Protein AF-E8X0R4-F1 (afdb_monomer)

pLDDT: mean 85.16, std 13.21, range [36.69, 97.19]

Nearest PDB structures (foldseek):
  8gha-assembly1_D  TM=3.003E-01  e=9.509E+00  Saccharomyces cerevisiae

InterPro domains:
  IPR010064 Bacteriophage HK97-gp10, putative tail-component [PF04883] (16-101)

Organism: Granulicella tundricola (strain ATCC BAA-1859 / DSM 23138 / MP5ACTX9) (NCBI:txid1198114)

Solvent-accessible surface area (backbone atoms only — not comparable to full-atom values): 9506 Å² total; per-residue (Å²): 143,84,88,82,82,78,84,82,75,88,47,73,67,54,54,49,54,55,47,71,70,43,54,71,70,55,45,53,50,24,50,50,52,7,46,48,50,16,39,53,51,36,40,49,40,24,34,74,50,39,74,65,67,61,96,80,68,70,99,62,66,73,51,46,58,35,73,34,51,39,79,46,81,44,78,54,87,99,50,82,67,50,69,46,69,43,58,32,86,85,42,36,66,59,52,52,36,33,45,66,20,44,76,40,61,52,72,50,77,64,42,76,41,98,84,74,47,66,46,61,66,36,47,77,76,50,70,46,72,57,56,60,22,58,67,54,15,47,66,75,30,45,65,62,25,53,50,39,24,52,55,40,30,54,53,39,45,52,57,54,57,61,73,74,110

Radius of gyration: 23.53 Å; Cα contacts (8 Å, |Δi|>4): 217; chains: 1; bounding box: 66×49×58 Å

Structure (mmCIF, N/CA/C/O backbone):
data_AF-E8X0R4-F1
#
_entry.id   AF-E8X0R4-F1
#
loop_
_atom_site.group_PDB
_atom_site.id
_atom_site.type_symbol
_atom_site.label_atom_id
_atom_site.label_alt_id
_atom_site.label_comp_id
_atom_site.label_asym_id
_atom_site.label_entity_id
_atom_site.label_seq_id
_atom_site.pdbx_PDB_ins_code
_atom_site.Cartn_x
_atom_site.Cartn_y
_atom_site.Cartn_z
_atom_site.occupancy
_atom_site.B_iso_or_equiv
_atom_site.auth_seq_id
_atom_site.auth_comp_id
_atom_site.auth_asym_id
_atom_site.auth_atom_id
_atom_site.pdbx_PDB_model_num
ATOM 1 N N . MET A 1 1 ? -18.631 -23.532 27.317 1.00 36.69 1 MET A N 1
ATOM 2 C CA . MET A 1 1 ? -17.829 -22.299 27.186 1.00 36.69 1 MET A CA 1
ATOM 3 C C . MET A 1 1 ? -18.384 -21.529 26.007 1.00 36.69 1 MET A C 1
ATOM 5 O O . MET A 1 1 ? -18.019 -21.816 24.877 1.00 36.69 1 MET A O 1
ATOM 9 N N . ALA A 1 2 ? -19.369 -20.677 26.265 1.00 47.16 2 ALA A N 1
ATOM 10 C CA . ALA A 1 2 ? -20.078 -19.923 25.246 1.00 47.16 2 ALA A CA 1
ATOM 11 C C . ALA A 1 2 ? -20.370 -18.542 25.823 1.00 47.16 2 ALA A C 1
ATOM 13 O O . ALA A 1 2 ? -21.361 -18.391 26.516 1.00 47.16 2 ALA A O 1
ATOM 14 N N . ASP A 1 3 ? -19.499 -17.580 25.530 1.00 40.72 3 ASP A N 1
ATOM 15 C CA . ASP A 1 3 ? -19.795 -16.151 25.668 1.00 40.72 3 ASP A CA 1
ATOM 16 C C . ASP A 1 3 ? -19.485 -15.490 24.319 1.00 40.72 3 ASP A C 1
ATOM 18 O O . ASP A 1 3 ? -18.586 -14.669 24.160 1.00 40.72 3 ASP A O 1
ATOM 22 N N . GLY A 1 4 ? -20.186 -15.962 23.286 1.00 45.00 4 GLY A N 1
ATOM 23 C CA . GLY A 1 4 ? -20.172 -15.368 21.954 1.00 45.00 4 GLY A CA 1
ATOM 24 C C . GLY A 1 4 ? -21.224 -14.272 21.885 1.00 45.00 4 GLY A C 1
ATOM 25 O O . GLY A 1 4 ? -22.319 -14.509 21.384 1.00 45.00 4 GLY A O 1
ATOM 26 N N . PHE A 1 5 ? -20.918 -13.092 22.421 1.00 45.09 5 PHE A N 1
ATOM 27 C CA . PHE A 1 5 ? -21.797 -11.933 22.284 1.00 45.09 5 PHE A CA 1
ATOM 28 C C . PHE A 1 5 ? -21.710 -11.413 20.840 1.00 45.09 5 PHE A C 1
ATOM 30 O O . PHE A 1 5 ? -20.703 -10.831 20.439 1.00 45.09 5 PHE A O 1
ATOM 37 N N . SER A 1 6 ? -22.745 -11.661 20.034 1.00 46.44 6 SER A N 1
ATOM 38 C CA . SER A 1 6 ? -22.862 -11.129 18.674 1.00 46.44 6 SER A CA 1
ATOM 39 C C . SER A 1 6 ? -23.653 -9.820 18.703 1.00 46.44 6 SER A C 1
ATOM 41 O O . SER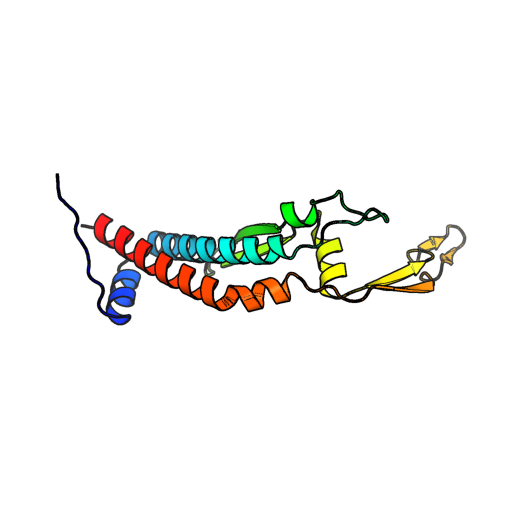 A 1 6 ? -24.872 -9.831 18.875 1.00 46.44 6 SER A O 1
ATOM 43 N N . ALA A 1 7 ? -22.976 -8.683 18.541 1.00 50.62 7 ALA A N 1
ATOM 44 C CA . ALA A 1 7 ? -23.648 -7.416 18.270 1.00 50.62 7 ALA A CA 1
ATOM 45 C C . ALA A 1 7 ? -24.054 -7.386 16.788 1.00 50.62 7 ALA A C 1
ATOM 47 O O . ALA A 1 7 ? -23.233 -7.107 15.914 1.00 50.62 7 ALA A O 1
ATOM 48 N N . ASP A 1 8 ? -25.310 -7.736 16.521 1.00 51.88 8 ASP A N 1
ATOM 49 C CA . ASP A 1 8 ? -25.917 -7.708 15.191 1.00 51.88 8 ASP A CA 1
ATOM 50 C C . ASP A 1 8 ? -26.168 -6.244 14.794 1.00 51.88 8 ASP A C 1
ATOM 52 O O . ASP A 1 8 ? -27.103 -5.610 15.281 1.00 51.88 8 ASP A O 1
ATOM 56 N N . ILE A 1 9 ? -25.267 -5.677 13.990 1.00 56.34 9 ILE A N 1
ATOM 57 C CA . ILE A 1 9 ? -25.360 -4.295 13.510 1.00 56.34 9 ILE A CA 1
ATOM 58 C C . ILE A 1 9 ? -26.260 -4.288 12.276 1.00 56.34 9 ILE A C 1
ATOM 60 O O . ILE A 1 9 ? -25.887 -4.803 11.223 1.00 56.34 9 ILE A O 1
ATOM 64 N N . LYS A 1 10 ? -27.435 -3.672 12.392 1.00 63.91 10 LYS A N 1
ATOM 65 C CA . LYS A 1 10 ? -28.476 -3.668 11.354 1.00 63.91 10 LYS A CA 1
ATOM 66 C C . LYS A 1 10 ? -28.415 -2.444 10.440 1.00 63.91 10 LYS A C 1
ATOM 68 O O . LYS A 1 10 ? -29.135 -2.396 9.444 1.00 63.91 10 LYS A O 1
ATOM 73 N N . GLY A 1 11 ? -27.550 -1.464 10.726 1.00 74.69 11 GLY A N 1
ATOM 74 C CA . GLY A 1 11 ? -27.408 -0.287 9.868 1.00 74.69 11 GLY A CA 1
ATOM 75 C C . GLY A 1 11 ? -26.186 0.598 10.120 1.00 74.69 11 GLY A C 1
ATOM 76 O O . GLY A 1 11 ? -25.554 0.568 11.173 1.00 74.69 11 GLY A O 1
ATOM 77 N N . ILE A 1 12 ? -25.889 1.458 9.138 1.00 79.94 12 ILE A N 1
ATOM 78 C CA . ILE A 1 12 ? -24.764 2.419 9.151 1.00 79.94 12 ILE A CA 1
ATOM 79 C C . ILE A 1 12 ? -24.826 3.365 10.364 1.00 79.94 12 ILE A C 1
ATOM 81 O O . ILE A 1 12 ? -23.792 3.748 10.910 1.00 79.94 12 ILE A O 1
ATOM 85 N N . ALA A 1 13 ? -26.033 3.724 10.813 1.00 83.56 13 ALA A N 1
ATOM 86 C CA . ALA A 1 13 ? -26.230 4.592 11.973 1.00 83.56 13 ALA A CA 1
ATOM 87 C C . ALA A 1 13 ? -25.686 3.973 13.274 1.00 83.56 13 ALA A C 1
ATOM 89 O O . ALA A 1 13 ? -25.086 4.676 14.083 1.00 83.56 13 ALA A O 1
ATOM 90 N N . GLU A 1 14 ? -25.838 2.659 13.448 1.00 82.19 14 GLU A N 1
ATOM 91 C CA . GLU A 1 14 ? -25.354 1.936 14.629 1.00 82.19 14 GLU A CA 1
ATOM 92 C C . GLU A 1 14 ? -23.825 1.822 14.621 1.00 82.19 14 GLU A C 1
ATOM 94 O O . GLU A 1 14 ? -23.189 2.075 15.643 1.00 82.19 14 GLU A O 1
ATOM 99 N N . VAL A 1 15 ? -23.217 1.545 13.457 1.00 83.56 15 VAL A N 1
ATOM 100 C CA . VAL A 1 15 ? -21.747 1.560 13.295 1.00 83.56 15 VAL A CA 1
ATOM 101 C C . VAL A 1 15 ? -21.181 2.922 13.679 1.00 83.56 15 VAL A C 1
ATOM 103 O O . VAL A 1 15 ? -20.191 3.001 14.404 1.00 83.56 15 VAL A O 1
ATOM 106 N N . LYS A 1 16 ? -21.819 4.000 13.208 1.00 88.12 16 LYS A N 1
ATOM 107 C CA . LYS A 1 16 ? -21.401 5.369 13.506 1.00 88.12 16 LYS A CA 1
ATOM 108 C C . LYS A 1 16 ? -21.481 5.665 15.004 1.00 88.12 16 LYS A C 1
ATOM 110 O O . LYS A 1 16 ? -20.513 6.172 15.561 1.00 88.12 16 LYS A O 1
ATOM 115 N N . ALA A 1 17 ? -22.588 5.313 15.657 1.00 87.00 17 ALA A N 1
ATOM 116 C CA . ALA A 1 17 ? -22.750 5.522 17.094 1.00 87.00 17 ALA A CA 1
ATOM 117 C C . ALA A 1 17 ? -21.707 4.738 17.911 1.00 87.00 17 ALA A C 1
ATOM 119 O O . ALA A 1 17 ? -21.111 5.282 18.840 1.00 87.00 17 ALA A O 1
ATOM 120 N N . LEU A 1 18 ? -21.434 3.482 17.536 1.00 86.31 18 LEU A N 1
ATOM 121 C CA . LEU A 1 18 ? -20.388 2.679 18.170 1.00 86.31 18 LEU A CA 1
ATOM 122 C C . LEU A 1 18 ? -19.005 3.296 17.968 1.00 86.31 18 LEU A C 1
ATOM 124 O O . LEU A 1 18 ? -18.232 3.360 18.918 1.00 86.31 18 LEU A O 1
ATOM 128 N N . PHE A 1 19 ? -18.710 3.783 16.763 1.00 88.94 19 PHE A N 1
ATOM 129 C CA . PHE A 1 19 ? -17.447 4.444 16.452 1.00 88.94 19 PHE A CA 1
ATOM 130 C C . PHE A 1 19 ? -17.247 5.730 17.266 1.00 88.94 19 PHE A C 1
ATOM 132 O O . PHE A 1 19 ? -16.176 5.932 17.832 1.00 88.94 19 PHE A O 1
ATOM 139 N N . GLU A 1 20 ? -18.278 6.570 17.380 1.00 90.25 20 GLU A N 1
ATOM 140 C CA . GLU A 1 20 ? -18.244 7.809 18.173 1.00 90.25 20 GLU A CA 1
ATOM 141 C C . GLU A 1 20 ? -18.112 7.545 19.684 1.00 90.25 20 GLU A C 1
ATOM 143 O O . GLU A 1 20 ? -17.591 8.384 20.417 1.00 90.25 20 GLU A O 1
ATOM 148 N N . ALA A 1 21 ? -18.531 6.368 20.157 1.00 90.25 21 ALA A N 1
ATOM 149 C CA . ALA A 1 21 ? -18.382 5.954 21.551 1.00 90.25 21 ALA A CA 1
ATOM 150 C C . ALA A 1 21 ? -16.976 5.415 21.903 1.00 90.25 21 ALA A C 1
ATOM 152 O O . ALA A 1 21 ? -16.682 5.199 23.092 1.00 90.25 21 ALA A O 1
ATOM 153 N N . LEU A 1 22 ? -16.114 5.168 20.909 1.00 89.69 22 LEU A N 1
ATOM 154 C CA . LEU A 1 22 ? -14.738 4.708 21.116 1.00 89.69 22 LEU A CA 1
ATOM 155 C C . LEU A 1 22 ? -13.833 5.842 21.604 1.00 89.69 22 LEU A C 1
ATOM 157 O O . LEU A 1 22 ? -14.036 7.016 21.300 1.00 89.69 22 LEU A O 1
ATOM 161 N N . SER A 1 23 ? -12.771 5.489 22.332 1.00 90.25 23 SER A N 1
ATOM 162 C CA . SER A 1 23 ? -11.696 6.455 22.569 1.00 90.25 23 SER A CA 1
ATOM 163 C C . SER A 1 23 ? -10.983 6.791 21.253 1.00 90.25 23 SER A C 1
ATOM 165 O O . SER A 1 23 ? -10.874 5.947 20.362 1.00 90.25 23 SER A O 1
ATOM 167 N N . THR A 1 24 ? -10.407 7.993 21.143 1.00 88.50 24 THR A N 1
ATOM 168 C CA . THR A 1 24 ? -9.651 8.421 19.948 1.00 88.50 24 THR A CA 1
ATOM 169 C C . THR A 1 24 ? -8.587 7.396 19.543 1.00 88.50 24 THR A C 1
ATOM 171 O O . THR A 1 24 ? -8.434 7.071 18.371 1.00 88.50 24 THR A O 1
ATOM 174 N N . LYS A 1 25 ? -7.901 6.805 20.529 1.00 88.62 25 LYS A N 1
ATOM 175 C CA . LYS A 1 25 ? -6.875 5.781 20.300 1.00 88.62 25 LYS A CA 1
ATOM 176 C C . LYS A 1 25 ? -7.450 4.486 19.716 1.00 88.62 25 LYS A C 1
ATOM 178 O O . LYS A 1 25 ? -6.785 3.832 18.916 1.00 88.62 25 LYS A O 1
ATOM 183 N N . GLU A 1 26 ? -8.634 4.064 20.146 1.00 90.56 26 GLU A N 1
ATOM 184 C CA . GLU A 1 26 ? -9.293 2.859 19.628 1.00 90.56 26 GLU A CA 1
ATOM 185 C C . GLU A 1 26 ? -9.833 3.088 18.221 1.00 90.56 26 GLU A C 1
ATOM 187 O O . GLU A 1 26 ? -9.584 2.261 17.345 1.00 90.56 26 GLU A O 1
ATOM 192 N N . ALA A 1 27 ? -10.467 4.239 17.992 1.00 89.56 27 ALA A N 1
ATOM 193 C CA . ALA A 1 27 ? -10.929 4.671 16.679 1.00 89.56 27 ALA A CA 1
ATOM 194 C C . ALA A 1 27 ? -9.778 4.717 15.657 1.00 89.56 27 ALA A C 1
ATOM 196 O O . ALA A 1 27 ? -9.871 4.104 14.592 1.00 89.56 27 ALA A O 1
ATOM 197 N N . ASP A 1 28 ? -8.647 5.338 16.010 1.00 90.44 28 ASP A N 1
ATOM 198 C CA . ASP A 1 28 ? -7.458 5.396 15.150 1.00 90.44 28 ASP A CA 1
ATOM 199 C C . ASP A 1 28 ? -6.892 4.005 14.841 1.00 90.44 28 ASP A C 1
ATOM 201 O O . ASP A 1 28 ? -6.469 3.726 13.717 1.00 90.44 28 ASP A O 1
ATOM 205 N N . ASN A 1 29 ? -6.875 3.106 15.828 1.00 91.25 29 ASN A N 1
ATOM 206 C CA . ASN A 1 29 ? -6.407 1.738 15.619 1.00 91.25 29 ASN A CA 1
ATOM 207 C C . ASN A 1 29 ? -7.356 0.936 14.719 1.00 91.25 29 ASN A C 1
ATOM 209 O O . ASN A 1 29 ? -6.868 0.169 13.887 1.00 91.25 29 ASN A O 1
ATOM 213 N N . ALA A 1 30 ? -8.672 1.117 14.857 1.00 92.38 30 ALA A N 1
ATOM 214 C CA . ALA A 1 30 ? -9.665 0.486 13.990 1.00 92.38 30 ALA A CA 1
ATOM 215 C C . ALA A 1 30 ? -9.513 0.971 12.540 1.00 92.38 30 ALA A C 1
ATOM 217 O O . ALA A 1 30 ? -9.373 0.147 11.635 1.00 92.38 30 ALA A O 1
ATOM 218 N N . ILE A 1 31 ? -9.408 2.292 12.332 1.00 92.62 31 ILE A N 1
ATOM 219 C CA . ILE A 1 31 ? -9.138 2.891 11.014 1.00 92.62 31 ILE A CA 1
ATOM 220 C C . ILE A 1 31 ? -7.856 2.312 10.419 1.00 92.62 31 ILE A C 1
ATOM 222 O O . ILE A 1 31 ? -7.843 1.863 9.278 1.00 92.62 31 ILE A O 1
ATOM 226 N N . LEU A 1 32 ? -6.765 2.283 11.182 1.00 93.44 32 LEU A N 1
ATOM 227 C CA . LEU A 1 32 ? -5.477 1.822 10.670 1.00 93.44 32 LEU A CA 1
ATOM 228 C C . LEU A 1 32 ? -5.466 0.357 10.263 1.00 93.44 32 LEU A C 1
ATOM 230 O O . LEU A 1 32 ? -4.822 0.004 9.277 1.00 93.44 32 LEU A O 1
ATOM 234 N N . LYS A 1 33 ? -6.149 -0.500 11.019 1.00 94.81 33 LYS A N 1
ATOM 235 C CA . LYS A 1 33 ? -6.282 -1.908 10.653 1.00 94.81 33 LYS A CA 1
ATOM 236 C C . LYS A 1 33 ? -7.125 -2.077 9.397 1.00 94.81 33 LYS A C 1
ATOM 238 O O . LYS A 1 33 ? -6.725 -2.841 8.525 1.00 94.81 33 LYS A O 1
ATOM 243 N N . ALA A 1 34 ? -8.219 -1.326 9.281 1.00 94.50 34 ALA A N 1
ATOM 244 C CA . ALA A 1 34 ? -9.056 -1.326 8.090 1.00 94.50 34 ALA A CA 1
ATOM 245 C C . ALA A 1 34 ? -8.285 -0.859 6.848 1.00 94.50 34 ALA A C 1
ATOM 247 O O . ALA A 1 34 ? -8.238 -1.569 5.847 1.00 94.50 34 ALA A O 1
ATOM 248 N N . LEU A 1 35 ? -7.584 0.276 6.942 1.00 95.44 35 LEU A N 1
ATOM 249 C CA . LEU A 1 35 ? -6.737 0.788 5.864 1.00 95.44 35 LEU A CA 1
ATOM 250 C C . LEU A 1 35 ? -5.618 -0.190 5.497 1.00 95.44 35 LEU A C 1
ATOM 252 O O . LEU A 1 35 ? -5.328 -0.374 4.320 1.00 95.44 35 LEU A O 1
ATOM 256 N N . LYS A 1 36 ? -4.998 -0.845 6.486 1.00 96.31 36 LYS A N 1
ATOM 257 C CA . LYS A 1 36 ? -3.963 -1.852 6.232 1.00 96.31 36 LYS A CA 1
ATOM 258 C C . LYS A 1 36 ? -4.526 -3.072 5.500 1.00 96.31 36 LYS A C 1
ATOM 260 O O . LYS A 1 36 ? -3.842 -3.591 4.628 1.00 96.31 36 LYS A O 1
ATOM 265 N N . ALA A 1 37 ? -5.739 -3.517 5.826 1.00 96.00 37 ALA A N 1
ATOM 266 C CA . ALA A 1 37 ? -6.381 -4.634 5.134 1.00 96.00 37 ALA A CA 1
ATOM 267 C C . ALA A 1 37 ? -6.606 -4.320 3.647 1.00 96.00 37 ALA A C 1
ATOM 269 O O . ALA A 1 37 ? -6.192 -5.102 2.796 1.00 96.00 37 ALA A O 1
ATOM 270 N N . GLY A 1 38 ? -7.158 -3.142 3.336 1.00 95.81 38 GLY A N 1
ATOM 271 C CA . GLY A 1 38 ? -7.294 -2.679 1.951 1.00 95.81 38 GLY A CA 1
ATOM 272 C C . GLY A 1 38 ? -5.944 -2.539 1.241 1.00 95.81 38 GLY A C 1
ATOM 273 O O . GLY A 1 38 ? -5.758 -3.051 0.142 1.00 95.81 38 GLY A O 1
ATOM 274 N N . ALA A 1 39 ? -4.958 -1.937 1.907 1.00 96.31 39 ALA A N 1
ATOM 275 C CA . ALA A 1 39 ? -3.628 -1.734 1.341 1.00 96.31 39 ALA A CA 1
ATOM 276 C C . ALA A 1 39 ? -2.897 -3.042 0.989 1.00 96.31 39 ALA A C 1
ATOM 278 O O . ALA A 1 39 ? -2.108 -3.053 0.051 1.00 96.31 39 ALA A O 1
ATOM 279 N N . LEU A 1 40 ? -3.147 -4.145 1.705 1.00 97.19 40 LEU A N 1
ATOM 280 C CA . LEU A 1 40 ? -2.576 -5.456 1.364 1.00 97.19 40 LEU A CA 1
ATOM 281 C C . LEU A 1 40 ? -3.163 -6.026 0.064 1.00 97.19 40 LEU A C 1
ATOM 283 O O . LEU A 1 40 ? -2.442 -6.664 -0.700 1.00 97.19 40 LEU A O 1
ATOM 287 N N . ILE A 1 41 ? -4.447 -5.780 -0.205 1.00 97.19 41 ILE A N 1
ATOM 288 C CA . ILE A 1 41 ? -5.099 -6.192 -1.457 1.00 97.19 41 ILE A CA 1
ATOM 289 C C . ILE A 1 41 ? -4.532 -5.385 -2.623 1.00 97.19 41 ILE A C 1
ATOM 291 O O . ILE A 1 41 ? -4.129 -5.954 -3.635 1.00 97.19 41 ILE A O 1
ATOM 295 N N . GLU A 1 42 ? -4.441 -4.066 -2.459 1.00 96.44 42 GLU A N 1
ATOM 296 C CA . GLU A 1 42 ? -3.865 -3.178 -3.470 1.00 96.44 42 GLU A CA 1
ATOM 297 C C . GLU A 1 42 ? -2.383 -3.506 -3.722 1.00 96.44 42 GLU A C 1
ATOM 299 O O . GLU A 1 42 ? -1.949 -3.601 -4.870 1.00 96.44 42 GLU A O 1
ATOM 304 N N . GLN A 1 43 ? -1.612 -3.777 -2.662 1.00 96.94 43 GLN A N 1
ATOM 305 C CA . GLN A 1 43 ? -0.227 -4.238 -2.766 1.00 96.94 43 GLN A CA 1
ATOM 306 C C . GLN A 1 43 ? -0.130 -5.511 -3.606 1.00 96.94 43 GLN A C 1
ATOM 308 O O . GLN A 1 43 ? 0.716 -5.573 -4.498 1.00 96.94 43 GLN A O 1
ATOM 313 N N . ALA A 1 44 ? -0.974 -6.513 -3.345 1.00 96.12 44 ALA A N 1
ATOM 314 C CA . ALA A 1 44 ? -0.985 -7.757 -4.108 1.00 96.12 44 ALA A CA 1
ATOM 315 C C . ALA A 1 44 ? -1.332 -7.502 -5.583 1.00 96.12 44 ALA A C 1
ATOM 317 O O . ALA A 1 44 ? -0.599 -7.938 -6.468 1.00 96.12 44 ALA A O 1
ATOM 318 N N . ALA A 1 45 ? -2.370 -6.705 -5.851 1.00 96.19 45 ALA A N 1
ATOM 319 C CA . ALA A 1 45 ? -2.800 -6.372 -7.206 1.00 96.19 45 ALA A CA 1
ATOM 320 C C . ALA A 1 45 ? -1.713 -5.648 -8.020 1.00 96.19 45 ALA A C 1
ATOM 322 O O . ALA A 1 45 ? -1.492 -5.983 -9.189 1.00 96.19 45 ALA A O 1
ATOM 323 N N . ILE A 1 46 ? -1.011 -4.689 -7.409 1.00 95.50 46 ILE A N 1
ATOM 324 C CA . ILE A 1 46 ? 0.123 -3.991 -8.032 1.00 95.50 46 ILE A CA 1
ATOM 325 C C . ILE A 1 46 ? 1.297 -4.956 -8.237 1.00 95.50 46 ILE A C 1
ATOM 327 O O . ILE A 1 46 ? 1.902 -4.978 -9.307 1.00 95.50 46 ILE A O 1
ATOM 331 N N . SER A 1 47 ? 1.615 -5.774 -7.231 1.00 94.88 47 SER A N 1
ATOM 332 C CA . SER A 1 47 ? 2.748 -6.708 -7.268 1.00 94.88 47 SER A CA 1
ATOM 333 C C . SER A 1 47 ? 2.570 -7.795 -8.326 1.00 94.88 47 SER A C 1
ATOM 335 O O . SER A 1 47 ? 3.539 -8.192 -8.967 1.00 94.88 47 SER A O 1
ATOM 337 N N . ASP A 1 48 ? 1.350 -8.277 -8.546 1.00 95.06 48 ASP A N 1
ATOM 338 C CA . ASP A 1 48 ? 1.073 -9.299 -9.558 1.00 95.06 48 ASP A CA 1
ATOM 339 C C . ASP A 1 48 ? 1.209 -8.788 -10.988 1.00 95.06 48 ASP A C 1
ATOM 341 O O . ASP A 1 48 ? 1.553 -9.560 -11.880 1.00 95.06 48 ASP A O 1
ATOM 345 N N . ARG A 1 49 ? 1.026 -7.482 -11.189 1.00 93.44 49 ARG A N 1
ATOM 346 C CA . ARG A 1 49 ? 1.218 -6.809 -12.481 1.00 93.44 49 ARG A CA 1
ATOM 347 C C . ARG A 1 49 ? 2.617 -6.233 -12.649 1.00 93.44 49 ARG A C 1
ATOM 349 O O . ARG A 1 49 ? 2.953 -5.773 -13.7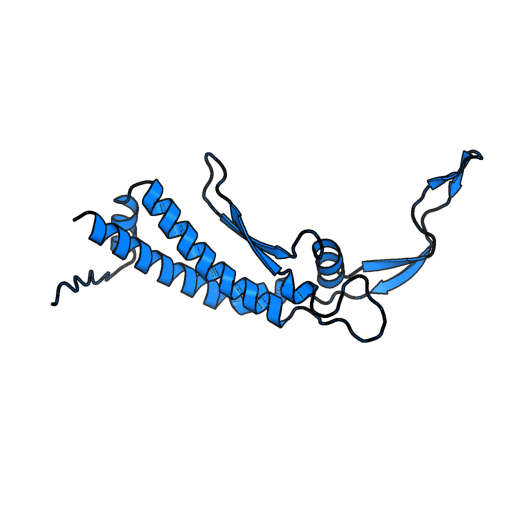37 1.00 93.44 49 ARG A O 1
ATOM 356 N N . ALA A 1 50 ? 3.424 -6.224 -11.589 1.00 92.06 50 ALA A N 1
ATOM 357 C CA . ALA A 1 50 ? 4.761 -5.665 -11.641 1.00 92.06 50 ALA A CA 1
ATOM 358 C C . ALA A 1 50 ? 5.592 -6.422 -12.693 1.00 92.06 50 ALA A C 1
ATOM 360 O O . ALA A 1 50 ? 5.743 -7.645 -12.591 1.00 92.06 50 ALA A O 1
ATOM 361 N N . PRO A 1 51 ? 6.145 -5.723 -13.699 1.00 88.12 51 PRO A N 1
ATOM 362 C CA . PRO A 1 51 ? 6.890 -6.375 -14.760 1.00 88.12 51 PRO A CA 1
ATOM 363 C C . PRO A 1 51 ? 8.140 -7.053 -14.201 1.00 88.12 51 PRO A C 1
ATOM 365 O O . PRO A 1 51 ? 8.877 -6.496 -13.379 1.00 88.12 51 PRO A O 1
ATOM 368 N N . VAL A 1 52 ? 8.386 -8.269 -14.682 1.00 85.31 52 VAL A N 1
ATOM 369 C CA . VAL A 1 52 ? 9.613 -9.012 -14.406 1.00 85.31 52 VAL A CA 1
ATOM 370 C C . VAL A 1 52 ? 10.622 -8.672 -15.491 1.00 85.31 52 VAL A C 1
ATOM 372 O O . VAL A 1 52 ? 10.288 -8.577 -16.670 1.00 85.31 52 VAL A O 1
ATOM 375 N N . LYS A 1 53 ? 11.865 -8.447 -15.073 1.00 78.62 53 LYS A N 1
ATOM 376 C CA . LYS A 1 53 ? 12.974 -8.161 -15.977 1.00 78.62 53 LYS A CA 1
ATOM 377 C C . LYS A 1 53 ? 13.138 -9.296 -16.993 1.00 78.62 53 LYS A C 1
ATOM 379 O O . LYS A 1 53 ? 13.247 -10.453 -16.599 1.00 78.62 53 LYS A O 1
ATOM 384 N N . ASP A 1 54 ? 13.211 -8.945 -18.274 1.00 67.06 54 ASP A N 1
ATOM 385 C CA . ASP A 1 54 ? 13.635 -9.869 -19.322 1.00 67.06 54 ASP A CA 1
ATOM 386 C C . ASP A 1 54 ? 15.174 -9.968 -19.380 1.00 67.06 54 ASP A C 1
ATOM 388 O O . ASP A 1 54 ? 15.911 -9.220 -18.732 1.00 67.06 54 ASP A O 1
ATOM 392 N N . THR A 1 55 ? 15.700 -10.927 -20.139 1.00 58.97 55 THR A N 1
ATOM 393 C CA . THR A 1 55 ? 17.147 -11.197 -20.239 1.00 58.97 55 THR A CA 1
ATOM 394 C C . THR A 1 55 ? 17.976 -10.028 -20.803 1.00 58.97 55 THR A C 1
ATOM 396 O O . THR A 1 55 ? 19.206 -10.099 -20.835 1.00 58.97 55 THR A O 1
ATOM 399 N N . THR A 1 56 ? 17.344 -8.935 -21.235 1.00 52.69 56 THR A N 1
ATOM 400 C CA . THR A 1 56 ? 17.932 -7.839 -22.016 1.00 52.69 56 THR A CA 1
ATOM 401 C C . THR A 1 56 ? 18.281 -6.626 -21.150 1.00 52.69 56 THR A C 1
ATOM 403 O O . THR A 1 56 ? 17.855 -5.500 -21.382 1.00 52.69 56 THR A O 1
ATOM 406 N N . GLY A 1 57 ? 19.144 -6.831 -20.151 1.00 58.78 57 GLY A N 1
ATOM 407 C CA . GLY A 1 57 ? 19.623 -5.738 -19.298 1.00 58.78 57 GLY A CA 1
ATOM 408 C C . GLY A 1 57 ? 18.524 -5.108 -18.425 1.00 58.78 57 GLY A C 1
ATOM 409 O O . GLY A 1 57 ? 17.361 -5.480 -18.459 1.00 58.78 57 GLY A O 1
ATOM 410 N N . GLY A 1 58 ? 18.911 -4.210 -17.521 1.00 67.38 58 GLY A N 1
ATOM 411 C CA . GLY A 1 58 ? 17.985 -3.575 -16.574 1.00 67.38 58 GLY A CA 1
ATOM 412 C C . GLY A 1 58 ? 18.675 -3.221 -15.263 1.00 67.38 58 GLY A C 1
ATOM 413 O O . GLY A 1 58 ? 19.536 -3.974 -14.806 1.00 67.38 58 GLY A O 1
ATOM 414 N N . LEU A 1 59 ? 18.304 -2.077 -14.680 1.00 76.56 59 LEU A N 1
ATOM 415 C CA . LEU A 1 59 ? 18.933 -1.518 -13.472 1.00 76.56 59 LEU A CA 1
ATOM 416 C C . LEU A 1 59 ? 18.651 -2.316 -12.197 1.00 76.56 59 LEU A C 1
ATOM 418 O O . LEU A 1 59 ? 19.389 -2.185 -11.224 1.00 76.56 59 LEU A O 1
ATOM 422 N N . LEU A 1 60 ? 17.584 -3.114 -12.202 1.00 85.56 60 LEU A N 1
ATOM 423 C CA . LEU A 1 60 ? 17.164 -3.915 -11.063 1.00 85.56 60 LEU A CA 1
ATOM 424 C C . LEU A 1 60 ? 17.467 -5.405 -11.290 1.00 85.56 60 LEU A C 1
ATOM 426 O O . LEU A 1 60 ? 17.486 -5.864 -12.441 1.00 85.56 60 LEU A O 1
ATOM 430 N N . PRO A 1 61 ? 17.699 -6.173 -10.211 1.00 87.50 61 PRO A 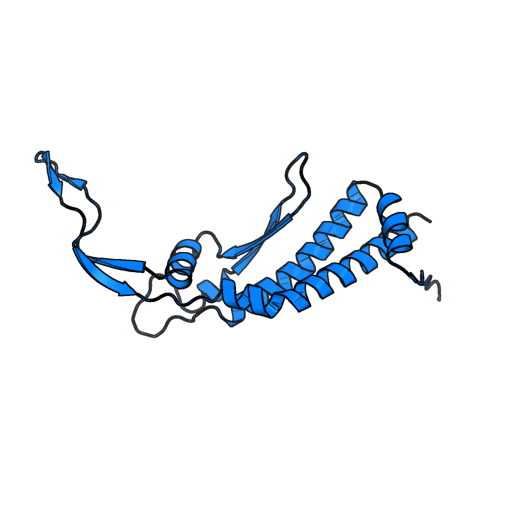N 1
ATOM 431 C CA . PRO A 1 61 ? 17.631 -7.629 -10.244 1.00 87.50 61 PRO A CA 1
ATOM 432 C C . PRO A 1 61 ? 16.244 -8.124 -10.668 1.00 87.50 61 PRO A C 1
ATOM 434 O O . PRO A 1 61 ? 15.246 -7.406 -10.564 1.00 87.50 61 PRO A O 1
ATOM 437 N N . GLU A 1 62 ? 16.182 -9.370 -11.127 1.00 88.69 62 GLU A N 1
ATOM 438 C CA . GLU A 1 62 ? 14.917 -10.039 -11.428 1.00 88.69 62 GLU A CA 1
ATOM 439 C C . GLU A 1 62 ? 14.006 -10.070 -10.190 1.00 88.69 62 GLU A C 1
ATOM 441 O O . GLU A 1 62 ? 14.471 -10.263 -9.067 1.00 88.69 62 GLU A O 1
ATOM 446 N N . GLY A 1 63 ? 12.712 -9.800 -10.381 1.00 88.12 63 GLY A N 1
ATOM 447 C CA . GLY A 1 63 ? 11.713 -9.792 -9.305 1.00 88.12 63 GLY A CA 1
ATOM 448 C C . GLY A 1 63 ? 11.834 -8.657 -8.277 1.00 88.12 63 GLY A C 1
ATOM 449 O O . GLY A 1 63 ? 10.924 -8.491 -7.468 1.00 88.12 63 GLY A O 1
ATOM 450 N N . ALA A 1 64 ? 12.890 -7.834 -8.312 1.00 91.19 64 ALA A N 1
ATOM 451 C CA . ALA A 1 64 ? 13.118 -6.798 -7.301 1.00 91.19 64 ALA A CA 1
ATOM 452 C C . ALA A 1 64 ? 11.976 -5.772 -7.227 1.00 91.19 64 ALA A C 1
ATOM 454 O O . ALA A 1 64 ? 11.601 -5.361 -6.137 1.00 91.19 64 ALA A O 1
ATOM 455 N N . LEU A 1 65 ? 11.392 -5.392 -8.369 1.00 90.75 65 LEU A N 1
ATOM 456 C CA . LEU A 1 65 ? 10.257 -4.465 -8.410 1.00 90.75 65 LEU A CA 1
ATOM 457 C C . LEU A 1 65 ? 9.012 -5.048 -7.729 1.00 90.75 65 LEU A C 1
ATOM 459 O O . LEU A 1 65 ? 8.376 -4.356 -6.943 1.00 90.75 65 LEU A O 1
ATOM 463 N N . LYS A 1 66 ? 8.702 -6.323 -7.996 1.00 92.69 66 LYS A N 1
ATOM 464 C CA . LYS A 1 66 ? 7.583 -7.039 -7.370 1.00 92.69 66 LYS A CA 1
ATOM 465 C C . LYS A 1 66 ? 7.778 -7.165 -5.857 1.00 92.69 66 LYS A C 1
ATOM 467 O O . LYS A 1 66 ? 6.836 -6.973 -5.100 1.00 92.69 66 LYS A O 1
ATOM 472 N N . ALA A 1 67 ? 8.999 -7.470 -5.420 1.00 92.44 67 ALA A N 1
ATOM 473 C CA . ALA A 1 67 ? 9.318 -7.655 -4.006 1.00 92.44 67 ALA A CA 1
ATOM 474 C C . ALA A 1 67 ? 9.349 -6.343 -3.197 1.00 92.44 67 ALA A C 1
ATOM 476 O O . ALA A 1 67 ? 9.162 -6.379 -1.985 1.00 92.44 67 ALA A O 1
ATOM 477 N N . ASP A 1 68 ? 9.589 -5.203 -3.850 1.00 94.25 68 ASP A N 1
ATOM 478 C CA . ASP A 1 68 ? 9.770 -3.893 -3.207 1.00 94.25 68 ASP A CA 1
ATOM 479 C C . ASP A 1 68 ? 8.494 -3.029 -3.239 1.00 94.25 68 ASP A C 1
ATOM 481 O O . ASP A 1 68 ? 8.563 -1.827 -3.002 1.00 94.25 68 ASP A O 1
ATOM 485 N N . ILE A 1 69 ? 7.314 -3.586 -3.544 1.00 94.94 69 ILE A N 1
ATOM 486 C CA . ILE A 1 69 ? 6.043 -2.873 -3.336 1.00 94.94 69 ILE A CA 1
ATOM 487 C C . ILE A 1 69 ? 5.701 -2.946 -1.850 1.00 94.94 69 ILE A C 1
ATOM 489 O O . ILE A 1 69 ? 5.443 -4.022 -1.316 1.00 94.94 69 ILE A O 1
ATOM 493 N N . GLU A 1 70 ? 5.691 -1.804 -1.168 1.00 95.56 70 GLU A N 1
ATOM 494 C CA . GLU A 1 70 ? 5.567 -1.723 0.286 1.00 95.56 70 GLU A CA 1
ATOM 495 C C . GLU A 1 70 ? 4.263 -1.043 0.714 1.00 95.56 70 GLU A C 1
ATOM 497 O O . GLU A 1 70 ? 3.811 -0.072 0.103 1.00 95.56 70 GLU A O 1
ATOM 502 N N . VAL A 1 71 ? 3.717 -1.495 1.846 1.00 96.38 71 VAL A N 1
ATOM 503 C CA . VAL A 1 71 ? 2.634 -0.814 2.567 1.00 96.38 71 VAL A CA 1
ATOM 504 C C . VAL A 1 71 ? 3.233 0.027 3.693 1.00 96.38 71 VAL A C 1
ATOM 506 O O . VAL A 1 71 ? 3.804 -0.505 4.647 1.00 96.38 71 VAL A O 1
ATOM 509 N N . LYS A 1 72 ? 3.077 1.350 3.615 1.00 94.38 72 LYS A N 1
ATOM 510 C CA . LYS A 1 72 ? 3.581 2.311 4.604 1.00 94.38 72 LYS A CA 1
ATOM 511 C C . LYS A 1 72 ? 2.436 2.915 5.397 1.00 94.38 72 LYS A C 1
ATOM 513 O O . LYS A 1 72 ? 1.505 3.488 4.845 1.00 94.38 72 LYS A O 1
ATOM 518 N N . VAL A 1 73 ? 2.517 2.795 6.718 1.00 94.12 73 VAL A N 1
ATOM 519 C CA . VAL A 1 73 ? 1.528 3.359 7.641 1.00 94.12 73 VAL A CA 1
ATOM 520 C C . VAL A 1 73 ? 2.027 4.700 8.163 1.00 94.12 73 VAL A C 1
ATOM 522 O O . VAL A 1 73 ? 3.118 4.785 8.727 1.00 94.12 73 VAL A O 1
ATOM 525 N N . HIS A 1 74 ? 1.205 5.736 8.035 1.00 92.56 74 HIS A N 1
ATOM 526 C CA . HIS A 1 74 ? 1.516 7.089 8.475 1.00 92.56 74 HIS A CA 1
ATOM 527 C C . HIS A 1 74 ? 0.580 7.522 9.608 1.00 92.56 74 HIS A C 1
ATOM 529 O O . HIS A 1 74 ? -0.642 7.460 9.489 1.00 92.56 74 HIS A O 1
ATOM 535 N N . ARG A 1 75 ? 1.172 7.997 10.712 1.00 90.69 75 ARG A N 1
ATOM 536 C CA . ARG A 1 75 ? 0.473 8.566 11.881 1.00 90.69 75 ARG A CA 1
ATOM 537 C C . ARG A 1 75 ? 0.941 10.003 12.147 1.00 90.69 75 ARG A C 1
ATOM 539 O O . ARG A 1 75 ? 1.637 10.248 13.132 1.00 90.69 75 ARG A O 1
ATOM 546 N N . PRO A 1 76 ? 0.677 10.941 11.226 1.00 88.12 76 PRO A N 1
ATOM 547 C CA . PRO A 1 76 ? 1.042 12.341 11.420 1.00 88.12 76 PRO A CA 1
ATOM 548 C C . PRO A 1 76 ? 0.345 12.938 12.653 1.00 88.12 76 PRO A C 1
ATOM 550 O O . PRO A 1 76 ? -0.839 12.709 12.879 1.00 88.12 76 PRO A O 1
ATOM 553 N N . SER A 1 77 ? 1.067 13.746 13.432 1.00 85.06 77 SER A N 1
ATOM 554 C CA . SER A 1 77 ? 0.473 14.478 14.558 1.00 85.06 77 SER A CA 1
ATOM 555 C C . SER A 1 77 ? -0.591 15.463 14.059 1.00 85.06 77 SER A C 1
ATOM 557 O O . SER A 1 77 ? -0.339 16.222 13.121 1.00 85.06 77 SER A O 1
ATOM 559 N N . GLY A 1 78 ? -1.780 15.438 14.667 1.00 78.56 78 GLY A N 1
ATOM 560 C CA . GLY A 1 78 ? -2.884 16.348 14.337 1.00 78.56 78 GLY A CA 1
ATOM 561 C C . GLY A 1 78 ? -3.546 16.112 12.973 1.00 78.56 78 GLY A C 1
ATOM 562 O O . GLY A 1 78 ? -4.258 16.987 12.488 1.00 78.56 78 GLY A O 1
ATOM 563 N N . ARG A 1 79 ? -3.310 14.964 12.328 1.00 80.62 79 ARG A N 1
ATOM 564 C CA . ARG A 1 79 ? -3.945 14.584 11.057 1.00 80.62 79 ARG A CA 1
ATOM 565 C C . ARG A 1 79 ? -4.422 13.136 11.118 1.00 80.62 79 ARG A C 1
ATOM 567 O O . ARG A 1 79 ? -3.856 12.327 11.847 1.00 80.62 79 ARG A O 1
ATOM 574 N N . THR A 1 80 ? -5.433 12.811 10.316 1.00 83.81 80 THR A N 1
ATOM 575 C CA . THR A 1 80 ? -5.966 11.449 10.215 1.00 83.81 80 THR A CA 1
ATOM 576 C C . THR A 1 80 ? -4.872 10.480 9.757 1.00 83.81 80 THR A C 1
ATOM 578 O O . THR A 1 80 ? -4.125 10.806 8.823 1.00 83.81 80 THR A O 1
ATOM 581 N N . PRO A 1 81 ? -4.746 9.301 10.392 1.00 88.38 81 PRO A N 1
ATOM 582 C CA . PRO A 1 81 ? -3.824 8.282 9.9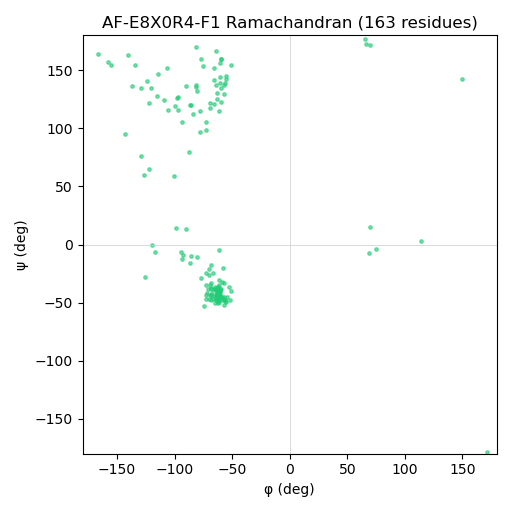25 1.00 88.38 81 PRO A CA 1
ATOM 583 C C . PRO A 1 81 ? -4.173 7.843 8.500 1.00 88.38 81 PRO A C 1
ATOM 585 O O . PRO A 1 81 ? -5.343 7.748 8.135 1.00 88.38 81 PRO A O 1
ATOM 588 N N . TYR A 1 82 ? -3.152 7.552 7.701 1.00 91.62 82 TYR A N 1
ATOM 589 C CA . TYR A 1 82 ? -3.322 7.069 6.334 1.00 91.62 82 TYR A CA 1
ATOM 590 C C . TYR A 1 82 ? -2.296 5.988 6.007 1.00 91.62 82 TYR A C 1
ATOM 592 O O . TYR A 1 82 ? -1.289 5.822 6.701 1.00 91.62 82 TYR A O 1
ATOM 600 N N . VAL A 1 83 ? -2.569 5.239 4.946 1.00 94.62 83 VAL A N 1
ATOM 601 C CA . VAL A 1 83 ? -1.696 4.181 4.443 1.00 94.62 83 VAL A CA 1
ATOM 602 C C . VAL A 1 83 ? -1.380 4.475 2.984 1.00 94.62 83 VAL A C 1
ATOM 604 O O . VAL A 1 83 ? -2.236 4.956 2.249 1.00 94.62 83 VAL A O 1
ATOM 607 N N . THR A 1 84 ? -0.142 4.228 2.583 1.00 94.62 84 THR A N 1
ATOM 608 C CA . THR A 1 84 ? 0.325 4.348 1.200 1.00 94.62 84 THR A CA 1
ATOM 609 C C . THR A 1 84 ? 0.842 3.003 0.727 1.00 94.62 84 THR A C 1
ATOM 611 O O . THR A 1 84 ? 1.600 2.337 1.432 1.00 94.62 84 THR A O 1
ATOM 614 N N . VAL A 1 85 ? 0.451 2.628 -0.487 1.00 95.81 85 VAL A N 1
ATOM 615 C CA . VAL A 1 85 ? 1.016 1.494 -1.214 1.00 95.81 85 VAL A CA 1
ATOM 616 C C . VAL A 1 85 ? 1.908 2.068 -2.299 1.00 95.81 85 VAL A C 1
ATOM 618 O O . VAL A 1 85 ? 1.451 2.822 -3.155 1.00 95.81 85 VAL A O 1
ATOM 621 N N . ALA A 1 86 ? 3.207 1.807 -2.212 1.00 93.81 86 ALA A N 1
ATOM 622 C CA . ALA A 1 86 ? 4.161 2.378 -3.150 1.00 93.81 86 ALA A CA 1
ATOM 623 C C . ALA A 1 86 ? 5.424 1.520 -3.259 1.00 93.81 86 ALA A C 1
ATOM 625 O O . ALA A 1 86 ? 5.802 0.861 -2.288 1.00 93.81 86 ALA A O 1
ATOM 626 N N . PRO A 1 87 ? 6.135 1.595 -4.395 1.00 94.44 87 PRO A N 1
ATOM 627 C CA . PRO A 1 87 ? 7.477 1.046 -4.499 1.00 94.44 87 PRO A CA 1
ATOM 628 C C . PRO A 1 87 ? 8.408 1.622 -3.423 1.00 94.44 87 PRO A C 1
ATOM 630 O O . PRO A 1 87 ? 8.331 2.804 -3.053 1.00 94.44 87 PRO A O 1
ATOM 633 N N . GLY A 1 88 ? 9.319 0.791 -2.936 1.00 92.38 88 GLY A N 1
ATOM 634 C CA . GLY A 1 88 ? 10.374 1.164 -2.017 1.00 92.38 88 GLY A CA 1
ATOM 635 C C . GLY A 1 88 ? 11.350 2.155 -2.645 1.00 92.38 88 GLY A C 1
ATOM 636 O O . GLY A 1 88 ? 11.373 2.415 -3.851 1.00 92.38 88 GLY A O 1
ATOM 637 N N . LYS A 1 89 ? 12.190 2.766 -1.803 1.00 91.69 89 LYS A N 1
ATOM 638 C CA . LYS A 1 89 ? 13.126 3.818 -2.244 1.00 91.69 89 LYS A CA 1
ATOM 639 C C . LYS A 1 89 ? 14.077 3.318 -3.338 1.00 91.69 89 LYS A C 1
ATOM 641 O O . LYS A 1 89 ? 14.488 4.102 -4.193 1.00 91.69 89 LYS A O 1
ATOM 646 N N . TYR A 1 90 ? 14.431 2.035 -3.288 1.00 89.06 90 TYR A N 1
ATOM 647 C CA . TYR A 1 90 ? 15.334 1.413 -4.243 1.00 89.06 90 TYR A CA 1
ATOM 648 C C . TYR A 1 90 ? 14.688 1.285 -5.625 1.00 89.06 90 TYR A C 1
ATOM 650 O O . TYR A 1 90 ? 15.301 1.695 -6.606 1.00 89.06 90 TYR A O 1
ATOM 658 N N . THR A 1 91 ? 13.444 0.813 -5.718 1.00 92.62 91 THR A N 1
ATOM 659 C CA . THR A 1 91 ? 12.784 0.563 -7.011 1.00 92.62 91 THR A CA 1
ATOM 660 C C . THR A 1 91 ? 11.933 1.724 -7.533 1.00 92.62 91 THR A C 1
ATOM 662 O O . THR A 1 91 ? 11.604 1.749 -8.719 1.00 92.62 91 THR A O 1
ATOM 665 N N . ALA A 1 92 ? 11.645 2.738 -6.707 1.00 92.50 92 ALA A N 1
ATOM 666 C CA . ALA A 1 92 ? 10.756 3.858 -7.042 1.00 92.50 92 ALA A CA 1
ATOM 667 C C . ALA A 1 92 ? 11.092 4.592 -8.348 1.00 92.50 92 ALA A C 1
ATOM 669 O O . ALA A 1 92 ? 10.193 5.026 -9.067 1.00 92.50 92 ALA A O 1
ATOM 670 N N . HIS A 1 93 ? 12.376 4.743 -8.676 1.00 90.06 93 HIS A N 1
ATOM 671 C CA . HIS A 1 93 ? 12.786 5.417 -9.907 1.00 90.06 93 HIS A CA 1
ATOM 672 C C . HIS A 1 93 ? 12.428 4.599 -11.157 1.00 90.06 93 HIS A C 1
ATOM 674 O O . HIS A 1 93 ? 11.888 5.161 -12.107 1.00 90.06 93 HIS A O 1
ATOM 680 N N . VAL A 1 94 ? 12.656 3.281 -11.129 1.00 90.62 94 VAL A N 1
ATOM 681 C CA . VAL A 1 94 ? 12.281 2.375 -12.225 1.00 90.62 94 VAL A CA 1
ATOM 682 C C . VAL A 1 94 ? 10.769 2.251 -12.322 1.00 90.62 94 VAL A C 1
ATOM 684 O O . VAL A 1 94 ? 10.229 2.370 -13.415 1.00 90.62 94 VAL A O 1
ATOM 687 N N . ALA A 1 95 ? 10.080 2.106 -11.189 1.00 92.19 95 ALA A N 1
ATOM 688 C CA . ALA A 1 95 ? 8.624 2.073 -11.154 1.00 92.19 95 ALA A CA 1
ATOM 689 C C . ALA A 1 95 ? 8.019 3.313 -11.826 1.00 92.19 95 ALA A C 1
ATOM 691 O O . ALA A 1 95 ? 7.143 3.191 -12.672 1.00 92.19 95 ALA A O 1
ATOM 692 N N . ARG A 1 96 ? 8.548 4.508 -11.526 1.00 92.38 96 ARG A N 1
ATOM 693 C CA . ARG A 1 96 ? 8.108 5.760 -12.154 1.00 92.38 96 ARG A CA 1
ATOM 694 C C . ARG A 1 96 ? 8.364 5.785 -13.662 1.00 92.38 96 ARG A C 1
ATOM 696 O O . ARG A 1 96 ? 7.535 6.291 -14.408 1.00 92.38 96 ARG A O 1
ATOM 703 N N . TRP A 1 97 ? 9.514 5.295 -14.111 1.00 91.06 97 TRP A N 1
ATOM 704 C CA . TRP A 1 97 ? 9.848 5.253 -15.536 1.00 91.06 97 TRP A CA 1
ATOM 705 C C . TRP A 1 97 ? 8.997 4.272 -16.328 1.00 91.06 97 TRP A C 1
ATOM 707 O O . TRP A 1 97 ? 8.734 4.525 -17.498 1.00 91.06 97 TRP A O 1
ATOM 717 N N . LEU A 1 98 ? 8.596 3.166 -15.707 1.00 91.19 98 LEU A N 1
ATOM 718 C CA . LEU A 1 98 ? 7.666 2.217 -16.302 1.00 91.19 98 LEU A CA 1
ATOM 719 C C . LEU A 1 98 ? 6.258 2.807 -16.311 1.00 91.19 98 LEU A C 1
ATOM 721 O O . LEU A 1 98 ? 5.623 2.835 -17.354 1.00 91.19 98 LEU A O 1
ATOM 725 N N . GLU A 1 99 ? 5.812 3.383 -15.197 1.00 93.00 99 GLU A N 1
ATOM 726 C CA . GLU A 1 99 ? 4.440 3.869 -15.047 1.00 93.00 99 GLU A CA 1
ATOM 727 C C . GLU A 1 99 ? 4.060 4.971 -16.046 1.00 93.00 99 GLU A C 1
ATOM 729 O O . GLU A 1 99 ? 2.912 5.001 -16.483 1.00 93.00 99 GLU A O 1
ATOM 734 N N . TYR A 1 100 ? 5.008 5.845 -16.404 1.00 93.69 100 TYR A N 1
ATOM 735 C CA . TYR A 1 100 ? 4.782 7.020 -17.263 1.00 93.69 100 TYR A CA 1
ATOM 736 C C . TYR A 1 100 ? 5.597 7.017 -18.564 1.00 93.69 100 TYR A C 1
ATOM 738 O O . TYR A 1 100 ? 5.542 7.975 -19.338 1.00 93.69 100 TYR A O 1
ATOM 746 N N . GLY A 1 101 ? 6.409 5.984 -18.790 1.00 90.88 101 GLY A N 1
ATOM 747 C CA . GLY A 1 101 ? 7.409 5.987 -19.851 1.00 90.88 101 GLY A CA 1
ATOM 748 C C . GLY A 1 101 ? 8.564 6.955 -19.567 1.00 90.88 101 GLY A C 1
ATOM 749 O O . GLY A 1 101 ? 8.569 7.742 -18.612 1.00 90.88 101 GLY A O 1
ATOM 750 N N . HIS A 1 102 ? 9.602 6.890 -20.398 1.00 88.50 102 HIS A N 1
ATOM 751 C CA . HIS A 1 102 ? 10.745 7.794 -20.285 1.00 88.50 102 HIS A CA 1
ATOM 752 C 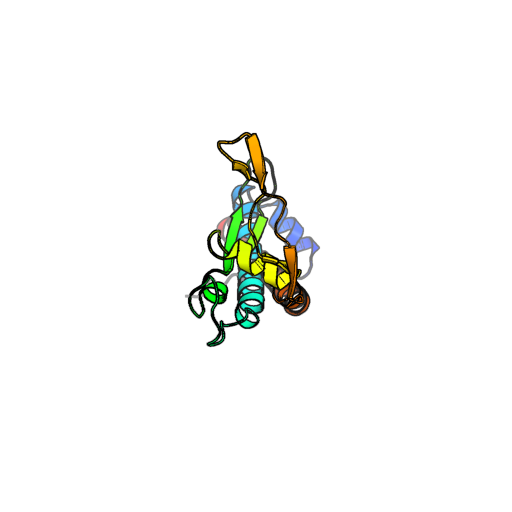C . HIS A 1 102 ? 11.531 7.913 -21.589 1.00 88.50 102 HIS A C 1
ATOM 754 O O . HIS A 1 102 ? 11.541 7.030 -22.443 1.00 88.50 102 HIS A O 1
ATOM 760 N N . ARG A 1 103 ? 12.251 9.028 -21.724 1.00 87.19 103 ARG A N 1
ATOM 761 C CA . ARG A 1 103 ? 13.173 9.259 -22.838 1.00 87.19 103 ARG A CA 1
ATOM 762 C C . ARG A 1 103 ? 14.505 8.563 -22.585 1.00 87.19 103 ARG A C 1
ATOM 764 O O . ARG A 1 103 ? 15.078 8.691 -21.503 1.00 87.19 103 ARG A O 1
ATOM 771 N N . LEU A 1 104 ? 15.036 7.902 -23.607 1.00 84.31 104 LEU A N 1
ATOM 772 C CA . LEU A 1 104 ? 16.400 7.387 -23.627 1.00 84.31 104 LEU A CA 1
ATOM 773 C C . LEU A 1 104 ? 17.329 8.490 -24.118 1.00 84.31 104 LEU A C 1
ATOM 775 O O . LEU A 1 104 ? 17.195 8.990 -25.234 1.00 84.31 104 LEU A O 1
ATOM 779 N N . VAL A 1 105 ? 18.294 8.871 -23.285 1.00 82.56 105 VAL A N 1
ATOM 780 C CA . VAL A 1 105 ? 19.219 9.968 -23.580 1.00 82.56 105 VAL A CA 1
ATOM 781 C C . VAL A 1 105 ? 20.654 9.454 -23.543 1.00 82.56 105 VAL A C 1
ATOM 783 O O . VAL A 1 105 ? 21.129 8.960 -22.521 1.00 82.56 105 VAL A O 1
ATOM 786 N N . ARG A 1 106 ? 21.384 9.605 -24.653 1.00 78.44 106 ARG A N 1
ATOM 787 C CA . ARG A 1 106 ? 22.806 9.259 -24.763 1.00 78.44 106 ARG A CA 1
ATOM 788 C C . ARG A 1 106 ? 23.650 10.516 -24.588 1.00 78.44 106 ARG A C 1
ATOM 790 O O . ARG A 1 106 ? 23.481 11.493 -25.309 1.00 78.44 106 ARG A O 1
ATOM 797 N N . GLY A 1 107 ? 24.599 10.489 -23.655 1.00 69.56 107 GLY A N 1
A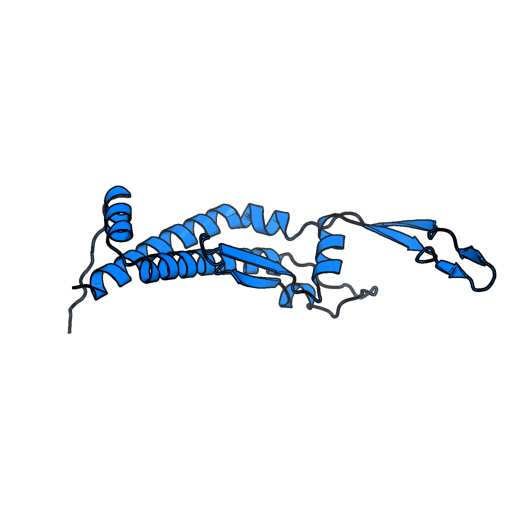TOM 798 C CA . GLY A 1 107 ? 25.552 11.591 -23.469 1.00 69.56 107 GLY A CA 1
ATOM 799 C C . GLY A 1 107 ? 25.455 12.356 -22.148 1.00 69.56 107 GLY A C 1
ATOM 800 O O . GLY A 1 107 ? 26.289 13.233 -21.944 1.00 69.56 107 GLY A O 1
ATOM 801 N N . GLY A 1 108 ? 24.577 11.959 -21.221 1.00 68.12 108 GLY A N 1
ATOM 802 C CA . GLY A 1 108 ? 24.634 12.333 -19.799 1.00 68.12 108 GLY A CA 1
ATOM 803 C C . GLY A 1 108 ? 24.441 13.819 -19.458 1.00 68.12 108 GLY A C 1
ATOM 804 O O . GLY A 1 108 ? 24.266 14.664 -20.331 1.00 68.12 108 GLY A O 1
ATOM 805 N N . TYR A 1 109 ? 24.438 14.096 -18.147 1.00 57.59 109 TYR A N 1
ATOM 806 C CA . TYR A 1 109 ? 24.143 15.400 -17.544 1.00 57.59 109 TYR A CA 1
ATOM 807 C C . TYR A 1 109 ? 25.025 16.530 -18.072 1.00 57.59 109 TYR A C 1
ATOM 809 O O . TYR A 1 109 ? 26.235 16.370 -18.259 1.00 57.59 109 TYR A O 1
ATOM 817 N N . SER A 1 110 ? 24.400 17.698 -18.214 1.00 64.38 110 SER A N 1
ATOM 818 C CA . SER A 1 110 ? 25.105 18.938 -18.497 1.00 64.38 110 SER A CA 1
ATOM 819 C C . SER A 1 110 ? 26.061 19.234 -17.341 1.00 64.38 110 SER A C 1
ATOM 821 O O . SER A 1 110 ? 25.632 19.405 -16.199 1.00 64.38 110 SER A O 1
ATOM 823 N N . ARG A 1 111 ? 27.368 19.212 -17.610 1.00 73.19 111 ARG A N 1
ATOM 824 C CA . ARG A 1 111 ? 28.411 19.471 -16.610 1.00 73.19 111 ARG A CA 1
ATOM 825 C C . ARG A 1 111 ? 29.370 20.513 -17.150 1.00 73.19 111 ARG A C 1
ATOM 827 O O . ARG A 1 111 ? 29.833 20.410 -18.288 1.00 73.19 111 ARG A O 1
ATOM 834 N N . MET A 1 112 ? 29.702 21.479 -16.301 1.00 75.88 112 MET A N 1
ATOM 835 C CA . MET A 1 112 ? 30.784 22.416 -16.561 1.00 75.88 112 MET A CA 1
ATOM 836 C C . MET A 1 112 ? 32.117 21.663 -16.476 1.00 75.88 112 MET A C 1
ATOM 838 O O . MET A 1 112 ? 32.451 21.056 -15.454 1.00 75.88 112 MET A O 1
ATOM 842 N N . LEU A 1 113 ? 32.844 21.625 -17.585 1.00 79.56 113 LEU A N 1
ATOM 843 C CA . LEU A 1 113 ? 34.167 21.020 -17.672 1.00 79.56 113 LEU A CA 1
ATOM 844 C C . LEU A 1 113 ? 35.204 21.961 -17.042 1.00 79.56 113 LEU A C 1
ATOM 846 O O . LEU A 1 113 ?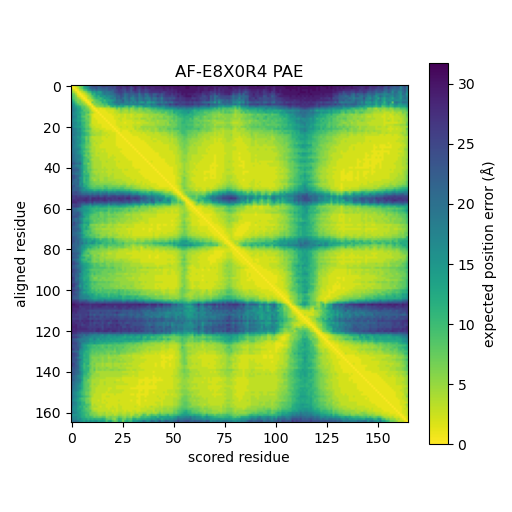 34.992 23.169 -16.949 1.00 79.56 113 LEU A O 1
ATOM 850 N N . LYS A 1 114 ? 36.371 21.424 -16.659 1.00 81.12 114 LYS A N 1
ATOM 851 C CA . LYS A 1 114 ? 37.477 22.214 -16.076 1.00 81.12 114 LYS A CA 1
ATOM 852 C C . LYS A 1 114 ? 37.968 23.356 -16.982 1.00 81.12 114 LYS A C 1
ATOM 854 O O . LYS A 1 114 ? 38.589 24.286 -16.494 1.00 81.12 114 LYS A O 1
ATOM 859 N N . ASN A 1 115 ? 37.687 23.291 -18.285 1.00 85.31 115 ASN A N 1
ATOM 860 C CA . ASN A 1 115 ? 38.033 24.316 -19.274 1.00 85.31 115 ASN A CA 1
ATOM 861 C C . ASN A 1 115 ? 36.939 25.389 -19.459 1.00 85.31 115 ASN A C 1
ATOM 863 O O . ASN A 1 115 ? 36.951 26.096 -20.463 1.00 85.31 115 ASN A O 1
ATOM 867 N N . GLY A 1 116 ? 35.952 25.457 -18.560 1.00 79.19 116 GLY A N 1
ATOM 868 C CA . GLY A 1 116 ? 34.845 26.415 -18.625 1.00 79.19 116 GLY A CA 1
ATOM 869 C C . GLY A 1 116 ? 33.779 26.098 -19.680 1.00 79.19 116 GLY A C 1
ATOM 870 O O . GLY A 1 116 ? 32.764 26.786 -19.733 1.00 79.19 116 GLY A O 1
ATOM 871 N N . LYS A 1 117 ? 33.953 25.051 -20.503 1.00 76.56 117 LYS A N 1
ATOM 872 C CA . LYS A 1 117 ? 32.945 24.633 -21.488 1.00 76.56 117 LYS A CA 1
ATOM 873 C C . LYS A 1 117 ? 31.863 23.785 -20.823 1.00 76.56 117 LYS A C 1
ATOM 875 O O . LYS A 1 117 ? 32.156 22.867 -20.057 1.00 76.56 117 LYS A O 1
ATOM 880 N N . THR A 1 118 ? 30.609 24.039 -21.167 1.00 73.62 118 THR A N 1
ATOM 881 C CA . THR A 1 118 ? 29.482 23.209 -20.732 1.00 73.62 118 THR A CA 1
ATOM 882 C C . THR A 1 118 ? 29.314 22.048 -21.704 1.00 73.62 118 THR A C 1
ATOM 884 O O . THR A 1 118 ? 29.100 22.256 -22.897 1.00 73.62 118 THR A O 1
ATOM 887 N N . ARG A 1 119 ? 29.417 20.809 -21.214 1.00 70.25 119 ARG A N 1
ATOM 888 C CA . ARG A 1 119 ? 28.982 19.639 -21.988 1.00 70.25 119 ARG A CA 1
ATOM 889 C C . ARG A 1 119 ? 27.467 19.739 -22.147 1.00 70.25 119 ARG A C 1
ATOM 891 O O . ARG A 1 119 ? 26.783 19.810 -21.136 1.00 70.25 119 ARG A O 1
ATOM 898 N N . GLY A 1 120 ? 26.967 19.792 -23.382 1.00 65.56 120 GLY A N 1
ATOM 899 C CA . GLY A 1 120 ? 25.535 19.945 -23.656 1.00 65.56 120 GLY A CA 1
ATOM 900 C C . GLY A 1 120 ? 24.691 18.805 -23.069 1.00 65.56 120 GLY A C 1
ATOM 901 O O . 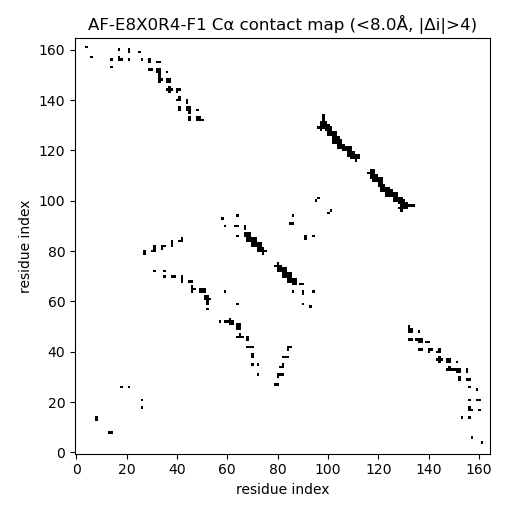GLY A 1 120 ? 25.234 17.731 -22.786 1.00 65.56 120 GLY A O 1
ATOM 902 N N . PRO A 1 121 ? 23.375 19.023 -22.877 1.00 67.50 121 PRO A N 1
ATOM 903 C CA . PRO A 1 121 ? 22.476 17.957 -22.454 1.00 67.50 121 PRO A CA 1
ATOM 904 C C . PRO A 1 121 ? 22.573 16.802 -23.454 1.00 67.50 121 PRO 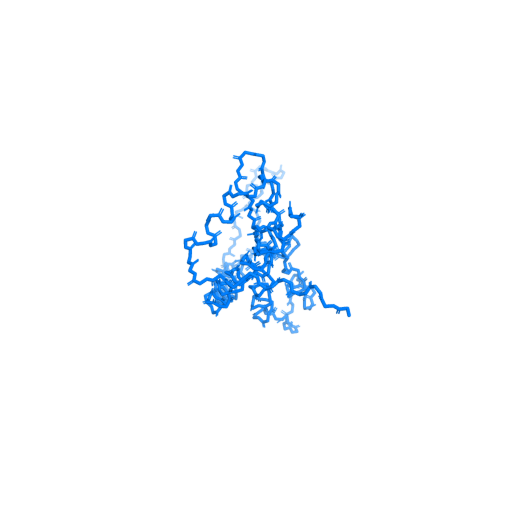A C 1
ATOM 906 O O . PRO A 1 121 ? 22.704 17.030 -24.658 1.00 67.50 121 PRO A O 1
ATOM 909 N N . GLY A 1 122 ? 22.579 15.563 -22.957 1.00 74.75 122 GLY A N 1
ATOM 910 C CA . GLY A 1 122 ? 22.651 14.389 -23.822 1.00 74.75 122 GLY A CA 1
ATOM 911 C C . GLY A 1 122 ? 21.603 14.414 -24.945 1.00 74.75 122 GLY A C 1
ATOM 912 O O . GLY A 1 122 ? 20.549 15.039 -24.828 1.00 74.75 122 GLY A O 1
ATOM 913 N N . LYS A 1 123 ? 21.897 13.721 -26.045 1.00 81.56 123 LYS A N 1
ATOM 914 C CA . LYS A 1 123 ? 21.005 13.604 -27.200 1.00 81.56 123 LYS A CA 1
ATOM 915 C C . LYS A 1 123 ? 19.947 12.541 -26.920 1.00 81.56 123 LYS A C 1
ATOM 917 O O . LYS A 1 123 ? 20.288 11.433 -26.504 1.00 81.56 123 LYS A O 1
ATOM 922 N N . GLU A 1 124 ? 18.685 12.859 -27.171 1.00 84.94 124 GLU A N 1
ATOM 923 C CA . GLU A 1 124 ? 17.611 11.867 -27.167 1.00 84.94 124 GLU A CA 1
ATOM 924 C C . GLU A 1 124 ? 17.860 10.835 -28.278 1.00 84.94 124 GLU A C 1
ATOM 926 O O . GLU A 1 124 ? 18.108 11.189 -29.431 1.00 84.94 124 GLU A O 1
ATOM 931 N N . VAL A 1 125 ? 17.882 9.558 -27.905 1.00 88.38 125 VAL A N 1
ATOM 932 C CA . VAL A 1 125 ? 18.160 8.422 -28.802 1.00 88.38 125 VAL A CA 1
ATOM 933 C C . VAL A 1 125 ? 16.978 7.470 -28.933 1.00 88.38 125 VAL A C 1
ATOM 935 O O . VAL A 1 125 ? 17.029 6.555 -29.746 1.00 88.38 125 VAL A O 1
ATOM 938 N N . GLY A 1 126 ? 15.923 7.679 -28.151 1.00 88.06 126 GLY A N 1
ATOM 939 C CA . GLY A 1 126 ? 14.711 6.880 -28.214 1.00 88.06 126 GLY A CA 1
ATOM 940 C C . GLY A 1 126 ? 13.762 7.204 -27.071 1.00 88.06 126 GLY A C 1
ATOM 941 O O . GLY A 1 126 ? 14.050 8.043 -26.216 1.00 88.06 126 GLY A O 1
ATOM 942 N N . PHE A 1 127 ? 12.647 6.489 -27.046 1.00 90.25 127 PHE A N 1
ATOM 943 C CA . PHE A 1 127 ? 11.614 6.607 -26.031 1.00 90.25 127 PHE A CA 1
ATOM 944 C C . PHE A 1 127 ? 11.145 5.210 -25.637 1.00 90.25 127 PHE A C 1
ATOM 946 O O . PHE A 1 127 ? 10.956 4.352 -26.497 1.00 90.25 127 PHE A O 1
ATOM 953 N N . VAL A 1 128 ? 10.980 4.991 -24.339 1.00 87.81 128 VAL A N 1
ATOM 954 C CA . VAL A 1 128 ? 10.350 3.794 -23.789 1.00 87.81 128 VAL A CA 1
ATOM 955 C C . VAL A 1 128 ? 8.919 4.172 -23.442 1.00 87.81 128 VAL A C 1
ATOM 957 O O . VAL A 1 128 ? 8.704 5.078 -22.632 1.00 87.81 128 VAL A O 1
ATOM 960 N N . ALA A 1 129 ? 7.966 3.496 -24.085 1.00 90.56 129 ALA A N 1
ATOM 961 C CA . ALA A 1 129 ? 6.543 3.676 -23.828 1.00 90.56 129 ALA A CA 1
ATOM 962 C C . ALA A 1 129 ? 6.189 3.343 -22.374 1.00 90.56 129 ALA A C 1
ATOM 964 O O . ALA A 1 129 ? 6.901 2.592 -21.703 1.00 90.56 129 ALA A O 1
ATOM 965 N N . GLU A 1 130 ? 5.090 3.918 -21.891 1.00 92.69 130 GLU A N 1
ATOM 966 C CA . GLU A 1 130 ? 4.578 3.575 -20.572 1.00 92.69 130 GLU A CA 1
ATOM 967 C C . GLU A 1 130 ? 4.109 2.117 -20.529 1.00 92.69 130 GLU A C 1
ATOM 969 O O . GLU A 1 130 ? 3.532 1.583 -21.475 1.00 92.69 130 GLU A O 1
ATOM 974 N N . HIS A 1 131 ? 4.379 1.479 -19.402 1.00 91.44 131 HIS A N 1
ATOM 975 C CA . HIS A 1 131 ? 3.896 0.167 -19.028 1.00 91.44 131 HIS A CA 1
ATOM 976 C C . HIS A 1 131 ? 3.289 0.291 -17.632 1.00 91.44 131 HIS A C 1
ATOM 978 O O . HIS A 1 131 ? 3.920 -0.018 -16.618 1.00 91.44 131 HIS A O 1
ATOM 984 N N . SER A 1 132 ? 2.089 0.867 -17.591 1.00 93.38 132 SER A N 1
ATOM 985 C CA . SER A 1 132 ? 1.390 1.174 -16.348 1.00 93.38 132 SER A CA 1
ATOM 986 C C . SER A 1 132 ? 0.941 -0.105 -15.655 1.00 93.38 132 SER A C 1
ATOM 988 O O . SER A 1 132 ? 0.182 -0.892 -16.213 1.00 93.38 132 SER A O 1
ATOM 990 N N . PHE A 1 133 ? 1.393 -0.293 -14.421 1.00 94.31 133 PHE A N 1
ATOM 991 C CA . PHE A 1 133 ? 1.035 -1.448 -13.595 1.00 94.31 133 PHE A CA 1
ATOM 992 C C . PHE A 1 133 ? 0.468 -1.007 -12.245 1.00 94.31 133 PHE A C 1
ATOM 994 O O . PHE A 1 133 ? -0.373 -1.702 -11.677 1.00 94.31 133 PHE A O 1
ATOM 1001 N N . ILE A 1 134 ? 0.868 0.175 -11.759 1.00 93.88 134 ILE A N 1
ATOM 1002 C CA . ILE A 1 134 ? 0.363 0.740 -10.509 1.00 93.88 134 ILE A CA 1
ATOM 1003 C C . ILE A 1 134 ? -1.056 1.264 -10.719 1.00 93.88 134 ILE A C 1
ATOM 1005 O O . ILE A 1 134 ? -1.953 0.857 -9.988 1.00 93.88 134 ILE A O 1
ATOM 1009 N N . ARG A 1 135 ? -1.285 2.120 -11.731 1.00 94.25 135 ARG A N 1
ATOM 1010 C CA . ARG A 1 135 ? -2.631 2.649 -12.027 1.00 94.25 135 ARG A CA 1
ATOM 1011 C C . ARG A 1 135 ? -3.630 1.533 -12.319 1.00 94.25 135 ARG A C 1
ATOM 1013 O O . ARG A 1 135 ? -4.710 1.525 -11.746 1.00 94.25 135 ARG A O 1
ATOM 1020 N N . VAL A 1 136 ? -3.230 0.562 -13.137 1.00 95.06 136 VAL A N 1
ATOM 1021 C CA . VAL A 1 136 ? -4.073 -0.587 -13.495 1.00 95.06 136 VAL A CA 1
ATOM 1022 C C . VAL A 1 136 ? -4.378 -1.447 -12.266 1.00 95.06 136 VAL A C 1
ATOM 1024 O O . VAL A 1 136 ? -5.534 -1.766 -12.008 1.00 95.06 136 VAL A O 1
ATOM 1027 N N . GLY A 1 137 ? -3.362 -1.764 -11.452 1.00 94.25 137 GLY A N 1
ATOM 1028 C CA . GLY A 1 137 ? -3.559 -2.507 -10.206 1.00 94.25 137 GLY A CA 1
ATOM 1029 C C . GLY A 1 137 ? -4.482 -1.783 -9.220 1.00 94.25 137 GLY A C 1
ATOM 1030 O O . GLY A 1 137 ? -5.319 -2.423 -8.585 1.00 94.25 137 GLY A O 1
ATOM 1031 N N . TYR A 1 138 ? -4.379 -0.456 -9.127 1.00 93.31 138 TYR A N 1
ATOM 1032 C CA . TYR A 1 138 ? -5.274 0.371 -8.318 1.00 93.31 138 TYR A CA 1
ATOM 1033 C C . TYR A 1 138 ? -6.719 0.334 -8.835 1.00 93.31 138 TYR A C 1
ATOM 1035 O O . TYR A 1 138 ? -7.641 0.074 -8.065 1.00 93.31 138 TYR A O 1
ATOM 1043 N N . GLU A 1 139 ? -6.925 0.571 -10.132 1.00 95.44 139 GLU A N 1
ATOM 1044 C CA . GLU A 1 139 ? -8.260 0.624 -10.735 1.00 95.44 139 GLU A CA 1
ATOM 1045 C C . GLU A 1 139 ? -9.009 -0.702 -10.587 1.00 95.44 139 GLU A C 1
ATOM 1047 O O . GLU A 1 139 ? -10.171 -0.706 -10.185 1.00 95.44 139 GLU A O 1
ATOM 1052 N N . GLU A 1 140 ? -8.334 -1.825 -10.830 1.00 94.00 140 GLU A N 1
ATOM 1053 C CA . GLU A 1 140 ? -8.955 -3.151 -10.780 1.00 94.00 140 GLU A CA 1
ATOM 1054 C C . GLU A 1 140 ? -9.176 -3.660 -9.349 1.00 94.00 140 GLU A C 1
ATOM 1056 O O . GLU A 1 140 ? -10.106 -4.424 -9.102 1.00 94.00 140 GLU A O 1
ATOM 1061 N N . SER A 1 141 ? -8.349 -3.240 -8.384 1.00 95.94 141 SER A N 1
ATOM 1062 C CA . SER A 1 141 ? -8.518 -3.639 -6.976 1.00 95.94 141 SER A CA 1
ATOM 1063 C C . SER A 1 141 ? -9.482 -2.746 -6.193 1.00 95.94 141 SER A C 1
ATOM 1065 O O . SER A 1 141 ? -9.860 -3.096 -5.074 1.00 95.94 141 SER A O 1
ATOM 1067 N N . ARG A 1 142 ? -9.913 -1.616 -6.765 1.00 93.44 142 ARG A N 1
ATOM 1068 C CA . ARG A 1 142 ? -10.646 -0.555 -6.063 1.00 93.44 142 ARG A CA 1
ATOM 1069 C C . ARG A 1 142 ? -11.865 -1.049 -5.285 1.00 93.44 142 ARG A C 1
ATOM 1071 O O . ARG A 1 142 ? -12.034 -0.672 -4.127 1.00 93.44 142 ARG A O 1
ATOM 1078 N N . GLU A 1 143 ? -12.713 -1.866 -5.902 1.00 95.94 143 GLU A N 1
ATOM 1079 C CA . GLU A 1 143 ? -13.936 -2.365 -5.259 1.00 95.94 143 GLU A CA 1
ATOM 1080 C C . GLU A 1 143 ? -13.611 -3.304 -4.091 1.00 95.94 143 GLU A C 1
ATOM 1082 O O . GLU A 1 143 ? -14.099 -3.097 -2.980 1.00 95.94 143 GLU A O 1
ATOM 1087 N N . ALA A 1 144 ? -12.695 -4.253 -4.306 1.00 95.25 144 ALA A N 1
ATOM 1088 C CA . ALA A 1 144 ? -12.242 -5.186 -3.277 1.00 95.25 144 ALA A CA 1
ATOM 1089 C C . ALA A 1 144 ? -11.562 -4.471 -2.095 1.00 95.25 144 ALA A C 1
ATOM 1091 O O . ALA A 1 144 ? -11.745 -4.850 -0.938 1.00 95.25 144 ALA A O 1
ATOM 1092 N N . VAL A 1 145 ? -10.802 -3.403 -2.363 1.00 94.88 145 VAL A N 1
ATOM 1093 C CA . VAL A 1 145 ? -10.181 -2.562 -1.330 1.00 94.88 145 VAL A CA 1
ATOM 1094 C C . VAL A 1 145 ? -11.249 -1.867 -0.483 1.00 94.88 145 VAL A C 1
ATOM 1096 O O . VAL A 1 145 ? -11.170 -1.901 0.746 1.00 94.88 145 VAL A O 1
ATOM 1099 N N . VAL A 1 146 ? -12.262 -1.262 -1.113 1.00 94.44 146 VAL A N 1
ATOM 1100 C CA . VAL A 1 146 ? -13.364 -0.588 -0.402 1.00 94.44 146 VAL A CA 1
ATOM 1101 C C . VAL A 1 146 ? -14.155 -1.577 0.450 1.00 94.44 146 VAL A C 1
ATOM 1103 O O . VAL A 1 146 ? -14.465 -1.278 1.608 1.00 94.44 146 VAL A O 1
ATOM 1106 N N . GLU A 1 147 ? -14.449 -2.757 -0.086 1.00 94.94 147 GLU A N 1
ATOM 1107 C CA . GLU A 1 147 ? -15.139 -3.817 0.645 1.00 94.94 147 GLU A CA 1
ATOM 1108 C C . GLU A 1 147 ? -14.318 -4.287 1.855 1.00 94.94 147 GLU A C 1
ATOM 1110 O O . GLU A 1 147 ? -14.823 -4.323 2.979 1.00 94.94 147 GLU A O 1
ATOM 1115 N N . ALA A 1 148 ? -13.025 -4.562 1.670 1.00 95.38 148 ALA A N 1
ATOM 1116 C CA . ALA A 1 148 ? -12.151 -5.013 2.747 1.00 95.38 148 ALA A CA 1
ATOM 1117 C C . ALA A 1 148 ? -11.974 -3.963 3.851 1.00 95.38 148 ALA A C 1
ATOM 1119 O O . ALA A 1 148 ? -11.971 -4.316 5.035 1.00 95.38 148 ALA A O 1
ATOM 1120 N N . ILE A 1 149 ? -11.860 -2.680 3.488 1.00 93.81 149 ILE A N 1
ATOM 1121 C CA . ILE A 1 149 ? -11.813 -1.576 4.455 1.00 93.81 149 ILE A CA 1
ATOM 1122 C C . ILE A 1 149 ? -13.120 -1.535 5.246 1.00 93.81 149 ILE A C 1
ATOM 1124 O O . ILE A 1 149 ? -13.079 -1.528 6.475 1.00 93.81 149 ILE A O 1
ATOM 1128 N N . SER A 1 150 ? -14.265 -1.555 4.561 1.00 92.50 150 SER A N 1
ATOM 1129 C CA . SER A 1 150 ? -15.593 -1.512 5.185 1.00 92.50 150 SER A CA 1
ATOM 1130 C C . SER A 1 150 ? -15.791 -2.665 6.175 1.00 92.50 150 SER A C 1
ATOM 1132 O O . SER A 1 150 ? -16.089 -2.433 7.348 1.00 92.50 150 SER A O 1
ATOM 1134 N N . ASN A 1 151 ? -15.534 -3.900 5.735 1.00 93.56 151 ASN A N 1
ATOM 1135 C CA . ASN A 1 151 ? -15.708 -5.110 6.539 1.00 93.56 151 ASN A CA 1
ATOM 1136 C C . ASN A 1 151 ? -14.772 -5.130 7.755 1.00 93.56 151 ASN A C 1
ATOM 1138 O O . ASN A 1 151 ? -15.195 -5.417 8.877 1.00 93.56 151 ASN A O 1
ATOM 1142 N N . THR A 1 152 ? -13.500 -4.775 7.554 1.00 94.25 152 THR A N 1
ATOM 1143 C CA . THR A 1 152 ? -12.508 -4.755 8.638 1.00 94.25 152 THR A CA 1
ATOM 1144 C C . THR A 1 152 ? -12.806 -3.650 9.648 1.00 94.25 152 THR A C 1
ATOM 1146 O O . THR A 1 152 ? -12.635 -3.856 10.849 1.00 94.25 152 THR A O 1
ATOM 1149 N N . LEU A 1 153 ? -13.273 -2.485 9.187 1.00 92.94 153 LEU A N 1
ATOM 1150 C CA . LEU A 1 153 ? -13.629 -1.374 10.064 1.00 92.94 153 LEU A CA 1
ATOM 1151 C C . LEU A 1 153 ? -14.791 -1.756 10.984 1.00 92.94 153 LEU A C 1
ATOM 1153 O O . LEU A 1 153 ? -14.686 -1.569 12.194 1.00 92.94 153 LEU A O 1
ATOM 1157 N N . VAL A 1 154 ? -15.860 -2.339 10.433 1.00 91.94 154 VAL A N 1
ATOM 1158 C CA . VAL A 1 154 ? -17.011 -2.806 11.222 1.00 91.94 154 VAL A CA 1
ATOM 1159 C C . VAL A 1 154 ? -16.576 -3.845 12.258 1.00 91.94 154 VAL A C 1
ATOM 1161 O O . VAL A 1 154 ? -16.890 -3.695 13.440 1.00 91.94 154 VAL A O 1
ATOM 1164 N N . ALA A 1 155 ? -15.790 -4.844 11.848 1.00 91.69 155 ALA A N 1
ATOM 1165 C CA . ALA A 1 155 ? -15.309 -5.892 12.746 1.00 91.69 155 ALA A CA 1
ATOM 1166 C C . ALA A 1 155 ? -14.437 -5.339 13.891 1.00 91.69 155 ALA A C 1
ATOM 1168 O O . ALA A 1 155 ? -14.565 -5.757 15.044 1.00 91.69 155 ALA A O 1
ATOM 1169 N N . GLU A 1 156 ? -13.554 -4.380 13.604 1.00 93.19 156 GLU A N 1
ATOM 1170 C CA . GLU A 1 156 ? -12.690 -3.771 14.620 1.00 93.19 156 GLU A CA 1
ATOM 1171 C C . GLU A 1 156 ? -13.457 -2.837 15.566 1.00 93.19 156 GLU A C 1
ATOM 1173 O O . GLU A 1 156 ? -13.163 -2.821 16.763 1.00 93.19 156 GLU A O 1
ATOM 1178 N N . ILE A 1 157 ? -14.479 -2.125 15.076 1.00 91.19 157 ILE A N 1
ATOM 1179 C CA . ILE A 1 157 ? -15.383 -1.327 15.919 1.00 91.19 157 ILE A CA 1
ATOM 1180 C C . ILE A 1 157 ? -16.150 -2.231 16.885 1.00 91.19 157 ILE A C 1
ATOM 1182 O O . ILE A 1 157 ? -16.158 -1.970 18.087 1.00 91.19 157 ILE A O 1
ATOM 1186 N N . GLN A 1 158 ? -16.745 -3.319 16.386 1.00 89.31 158 GLN A N 1
ATOM 1187 C CA . GLN A 1 158 ? -17.459 -4.293 17.219 1.00 89.31 158 GLN A CA 1
ATOM 1188 C C . GLN A 1 158 ? -16.543 -4.883 18.293 1.00 89.31 158 GLN A C 1
ATOM 1190 O O . GLN A 1 158 ? -16.891 -4.914 19.473 1.00 89.31 158 GLN A O 1
ATOM 1195 N N . LYS A 1 159 ? -15.333 -5.293 17.902 1.00 89.88 159 LYS A N 1
ATOM 1196 C CA . LYS A 1 159 ? -14.340 -5.849 18.824 1.00 89.88 159 LYS A CA 1
ATOM 1197 C C . LYS A 1 159 ? -13.940 -4.861 19.922 1.00 89.88 159 LYS A C 1
ATOM 1199 O O . LYS A 1 159 ? -13.759 -5.266 21.070 1.00 89.88 159 LYS A O 1
ATOM 1204 N N . ALA A 1 160 ? -13.781 -3.584 19.582 1.00 88.50 160 ALA A N 1
ATOM 1205 C CA . ALA A 1 160 ? -13.456 -2.545 20.553 1.00 88.50 160 ALA A CA 1
ATOM 1206 C C . ALA A 1 160 ? -14.641 -2.236 21.486 1.00 88.50 160 ALA A C 1
ATOM 1208 O O . ALA A 1 160 ? -14.437 -2.075 22.687 1.00 88.50 160 ALA A O 1
ATOM 1209 N N . ALA A 1 161 ? -15.871 -2.234 20.964 1.00 83.25 161 ALA A N 1
ATOM 1210 C CA . ALA A 1 161 ? -17.082 -2.010 21.750 1.00 83.25 161 ALA A CA 1
ATOM 1211 C C . ALA A 1 161 ? -17.314 -3.108 22.802 1.00 83.25 161 ALA A C 1
ATOM 1213 O O . ALA A 1 161 ? -17.594 -2.790 23.956 1.00 83.25 161 ALA A O 1
ATOM 1214 N N . VAL A 1 162 ? -17.124 -4.384 22.436 1.00 85.12 162 VAL A N 1
ATOM 1215 C CA . VAL A 1 162 ? -17.260 -5.522 23.368 1.00 85.12 162 VAL A CA 1
ATOM 1216 C C . VAL A 1 162 ? -16.244 -5.440 24.509 1.00 85.12 162 VAL A C 1
ATOM 1218 O O . VAL A 1 162 ? -16.572 -5.753 25.643 1.00 85.12 162 VAL A O 1
ATOM 1221 N N . LYS A 1 163 ? -15.019 -4.969 24.247 1.00 78.31 163 LYS A N 1
ATOM 1222 C CA . LYS A 1 163 ? -13.960 -4.868 25.266 1.00 78.31 163 LYS A CA 1
ATOM 1223 C C . LYS A 1 163 ? -14.241 -3.817 26.356 1.00 78.31 163 LYS A C 1
ATOM 1225 O O . LYS A 1 163 ? -13.562 -3.808 27.380 1.00 78.31 163 LYS A O 1
ATOM 1230 N N . LYS A 1 164 ? -15.166 -2.888 26.106 1.00 66.75 164 LYS A N 1
ATOM 1231 C CA . LYS A 1 164 ? -15.505 -1.789 27.022 1.00 66.75 164 LYS A CA 1
ATOM 1232 C C . LYS A 1 164 ? -16.565 -2.186 28.060 1.00 66.75 164 LYS A C 1
ATOM 1234 O O . LYS A 1 164 ? -16.738 -1.446 29.027 1.00 66.75 164 LYS A O 1
ATOM 1239 N N . GLN A 1 165 ? -17.276 -3.292 27.832 1.00 56.00 165 GLN A N 1
ATOM 1240 C CA . GLN A 1 165 ? -18.244 -3.882 28.763 1.00 56.00 165 GLN A CA 1
ATOM 1241 C C . GLN A 1 165 ? -17.540 -4.839 29.724 1.00 56.00 165 GLN A C 1
ATOM 1243 O O . GLN A 1 165 ? -17.945 -4.848 30.905 1.00 56.00 165 GLN A O 1
#

Foldseek 3Di:
DDPPDDPPDPDPVVLVVLLVPFDPVLNLVLLQQLQVQLLVQLLQLLLVLFDFDDPPDDPDDGSLQSVQFDWDWDDDPPDRTHIDTAGDPSCRVVLVCQQAWDFDFPQDDFDQDPVRDTRDGGHGPGIGHHNRRSVVSCVVSVVVSVVSSVVSSSVSSVVSSVVVD

Sequence (165 aa):
MADGFSADIKGIAEVKALFEALSTKEADNAILKALKAGALIEQAAISDRAPVKDTTGGLLPEGALKADIEVKVHRPSGRTPYVTVAPGKYTAHVARWLEYGHRLVRGGYSRMLKNGKTRGPGKEVGFVAEHSFIRVGYEESREAVVEAISNTLVAEIQKAAVKKQ

Secondary structure (DSSP, 8-state):
----------SHHHHHHHHHTS-HHHHHHHHHHHHHHHHHHHHHHHHHHSPPPPSS--SS-TTHHHHTEEEEEE--TTS--EEEEEE-TTTHHHHHHHHH-EEEEES---EE-TTSPEEPPPEEEEEEPP--SHHHHHHHHHHHHHHHHHHHHHHHHHHHHHTT-

Mean predicted aligned error: 8.73 Å